Protein AF-A0A7H8JQS8-F1 (afdb_monomer_lite)

Structure (mmCIF, N/CA/C/O backbone):
data_AF-A0A7H8JQS8-F1
#
_entry.id   AF-A0A7H8JQS8-F1
#
loop_
_atom_site.group_PDB
_atom_site.id
_atom_site.type_symbol
_atom_site.label_atom_id
_atom_site.label_alt_id
_atom_site.label_comp_id
_atom_site.label_asym_id
_atom_site.label_entity_id
_atom_site.label_seq_id
_atom_site.pdbx_PDB_ins_code
_atom_site.Cartn_x
_atom_site.Cartn_y
_atom_site.Cartn_z
_atom_site.occupancy
_atom_site.B_iso_or_equiv
_atom_site.auth_seq_id
_atom_site.auth_comp_id
_atom_site.auth_asym_id
_atom_site.auth_atom_id
_atom_site.pdbx_PDB_model_num
ATOM 1 N N . MET A 1 1 ? 90.922 33.522 -31.223 1.00 44.69 1 MET A N 1
ATOM 2 C CA . MET A 1 1 ? 89.547 33.959 -31.541 1.00 44.69 1 MET A CA 1
ATOM 3 C C . MET A 1 1 ? 88.630 32.767 -31.324 1.00 44.69 1 MET A C 1
ATOM 5 O O . MET A 1 1 ? 89.064 31.686 -31.699 1.00 44.69 1 MET A O 1
ATOM 9 N N . THR A 1 2 ? 87.447 33.004 -30.728 1.00 43.25 2 THR A N 1
ATOM 10 C CA . THR A 1 2 ? 86.280 32.094 -30.536 1.00 43.25 2 THR A CA 1
ATOM 11 C C . THR A 1 2 ? 86.527 30.845 -29.679 1.00 43.25 2 THR A C 1
ATOM 13 O O . THR A 1 2 ? 87.496 30.141 -29.912 1.00 43.25 2 THR A O 1
ATOM 16 N N . GLY A 1 3 ? 85.728 30.454 -28.688 1.00 42.12 3 GLY A N 1
ATOM 17 C CA . GLY A 1 3 ? 84.427 30.855 -28.127 1.00 42.12 3 GLY A CA 1
ATOM 18 C C . GLY A 1 3 ? 84.121 29.776 -27.065 1.00 42.12 3 GLY A C 1
ATOM 19 O O . GLY A 1 3 ? 84.502 28.626 -27.251 1.00 42.12 3 GLY A O 1
ATOM 20 N N . ASP A 1 4 ? 83.800 30.139 -25.831 1.00 40.09 4 ASP A N 1
ATOM 21 C CA . ASP A 1 4 ? 82.453 30.398 -25.304 1.00 40.09 4 ASP A CA 1
ATOM 22 C C . ASP A 1 4 ? 81.980 29.219 -24.434 1.00 40.09 4 ASP A C 1
ATOM 24 O O . ASP A 1 4 ? 81.907 28.065 -24.852 1.00 40.09 4 ASP A O 1
ATOM 28 N N . THR A 1 5 ? 81.782 29.541 -23.162 1.00 47.03 5 THR A N 1
ATOM 29 C CA . THR A 1 5 ? 81.336 28.674 -22.072 1.00 47.03 5 THR A CA 1
ATOM 30 C C . THR A 1 5 ? 79.818 28.735 -22.017 1.00 47.03 5 THR A C 1
ATOM 32 O O . THR A 1 5 ? 79.303 29.844 -21.966 1.00 47.03 5 THR A O 1
ATOM 35 N N . ALA A 1 6 ? 79.155 27.582 -21.887 1.00 45.78 6 ALA A N 1
ATOM 36 C CA . ALA A 1 6 ? 77.931 27.341 -21.102 1.00 45.78 6 ALA A CA 1
ATOM 37 C C . ALA A 1 6 ? 76.921 26.454 -21.841 1.00 45.78 6 ALA A C 1
ATOM 39 O O . ALA A 1 6 ? 76.530 26.745 -22.962 1.00 45.78 6 ALA A O 1
ATOM 40 N N . ALA A 1 7 ? 76.429 25.434 -21.139 1.00 42.41 7 ALA A N 1
ATOM 41 C CA . ALA A 1 7 ? 74.996 25.160 -21.024 1.00 42.41 7 ALA A CA 1
ATOM 42 C C . ALA A 1 7 ? 74.794 24.093 -19.936 1.00 42.41 7 ALA A C 1
ATOM 44 O O . ALA A 1 7 ? 75.020 22.904 -20.144 1.00 42.41 7 ALA A O 1
ATOM 45 N N . LEU A 1 8 ? 74.412 24.551 -18.743 1.00 46.72 8 LEU A N 1
ATOM 46 C CA . LEU A 1 8 ? 73.685 23.745 -17.769 1.00 46.72 8 LEU A CA 1
ATOM 47 C C . LEU A 1 8 ? 72.219 23.795 -18.207 1.00 46.72 8 LEU A C 1
ATOM 49 O O . LEU A 1 8 ? 71.579 24.829 -18.019 1.00 46.72 8 LEU A O 1
ATOM 53 N N . ASP A 1 9 ? 71.696 22.728 -18.809 1.00 41.78 9 ASP A N 1
ATOM 54 C CA . ASP A 1 9 ? 70.265 22.656 -19.105 1.00 41.78 9 ASP A CA 1
ATOM 55 C C . ASP A 1 9 ? 69.481 22.264 -17.850 1.00 41.78 9 ASP A C 1
ATOM 57 O O . ASP A 1 9 ? 69.680 21.213 -17.235 1.00 41.78 9 ASP A O 1
ATOM 61 N N . ALA A 1 10 ? 68.606 23.185 -17.455 1.00 46.28 10 ALA A N 1
ATOM 62 C CA . ALA A 1 10 ? 67.740 23.116 -16.297 1.00 46.28 10 ALA A CA 1
ATOM 63 C C . ALA A 1 10 ? 66.571 22.147 -16.528 1.00 46.28 10 ALA A C 1
ATOM 65 O O . ALA A 1 10 ? 65.874 22.200 -17.541 1.00 46.28 10 ALA A O 1
ATOM 66 N N . ALA A 1 11 ? 66.309 21.299 -15.534 1.00 47.84 11 ALA A N 1
ATOM 67 C CA . ALA A 1 11 ? 65.111 20.476 -15.471 1.00 47.84 11 ALA A CA 1
ATOM 68 C C . ALA A 1 11 ? 63.859 21.364 -15.345 1.00 47.84 11 ALA A C 1
ATOM 70 O O . ALA A 1 11 ? 63.619 21.984 -14.307 1.00 47.84 11 ALA A O 1
ATOM 71 N N . ALA A 1 12 ? 63.041 21.408 -16.396 1.00 47.81 12 ALA A N 1
ATOM 72 C CA . ALA A 1 12 ? 61.720 22.019 -16.356 1.00 47.81 12 ALA A CA 1
ATOM 73 C C . ALA A 1 12 ? 60.765 21.151 -15.515 1.00 47.81 12 ALA A C 1
ATOM 75 O O . ALA A 1 12 ? 60.332 20.076 -15.935 1.00 47.81 12 ALA A O 1
ATOM 76 N N . ALA A 1 13 ? 60.432 21.621 -14.311 1.00 53.06 13 ALA A N 1
ATOM 77 C CA . ALA A 1 13 ? 59.380 21.041 -13.486 1.00 53.06 13 ALA A CA 1
ATOM 78 C C . ALA A 1 13 ? 58.014 21.274 -14.153 1.00 53.06 13 ALA A C 1
ATOM 80 O O . ALA A 1 13 ? 57.561 22.408 -14.305 1.00 53.06 13 ALA A O 1
ATOM 81 N N . SER A 1 14 ? 57.354 20.189 -14.555 1.00 53.66 14 SER A N 1
ATOM 82 C CA . SER A 1 14 ? 55.987 20.234 -15.077 1.00 53.66 14 SER A CA 1
ATOM 83 C C . SER A 1 14 ? 55.005 20.533 -13.940 1.00 53.66 14 SER A C 1
ATOM 85 O O . SER A 1 14 ? 54.789 19.698 -13.064 1.00 53.66 14 SER A O 1
ATOM 87 N N . VAL A 1 15 ? 54.402 21.723 -13.952 1.00 57.22 15 VAL A N 1
ATOM 88 C CA . VAL A 1 15 ? 53.265 22.077 -13.088 1.00 57.22 15 VAL A CA 1
ATOM 89 C C . VAL A 1 15 ? 52.016 21.379 -13.622 1.00 57.22 15 VAL A C 1
ATOM 91 O O . VAL A 1 15 ? 51.621 21.601 -14.765 1.00 57.22 15 VAL A O 1
ATOM 94 N N . GLN A 1 16 ? 51.385 20.536 -12.802 1.00 56.16 16 GLN A N 1
ATOM 95 C CA . GLN A 1 16 ? 50.093 19.939 -13.141 1.00 56.16 16 GLN A CA 1
ATOM 96 C C . GLN A 1 16 ? 48.943 20.900 -12.795 1.00 56.16 16 GLN A C 1
ATOM 98 O O . GLN A 1 16 ? 48.975 21.515 -11.726 1.00 56.16 16 GLN A O 1
ATOM 103 N N . PRO A 1 17 ? 47.913 21.034 -13.651 1.00 61.78 17 PRO A N 1
ATOM 104 C CA . PRO A 1 17 ? 46.716 21.788 -13.304 1.00 61.78 17 PRO A CA 1
ATOM 105 C C . PRO A 1 17 ? 45.936 21.074 -12.188 1.00 61.78 17 PRO A C 1
ATOM 107 O O . PRO A 1 17 ? 45.750 19.858 -12.219 1.00 61.78 17 PRO A O 1
ATOM 110 N N . GLY A 1 18 ? 45.487 21.842 -11.191 1.00 61.25 18 GLY A N 1
ATOM 111 C CA . GLY A 1 18 ? 44.684 21.343 -10.074 1.00 61.25 18 GLY A CA 1
ATOM 112 C C . GLY A 1 18 ? 43.339 20.778 -10.539 1.00 61.25 18 GLY A C 1
ATOM 113 O O . GLY A 1 18 ? 42.694 21.336 -11.426 1.00 61.25 18 GLY A O 1
ATOM 114 N N . ALA A 1 19 ? 42.925 19.661 -9.938 1.00 63.50 19 ALA A N 1
ATOM 115 C CA . ALA A 1 19 ? 41.660 18.993 -10.238 1.00 63.50 19 ALA A CA 1
ATOM 116 C C . ALA A 1 19 ? 40.449 19.932 -10.036 1.00 63.50 19 ALA A C 1
ATOM 118 O O . ALA A 1 19 ? 40.470 20.766 -9.124 1.00 63.50 19 ALA A O 1
ATOM 119 N N . PRO A 1 20 ? 39.377 19.801 -10.843 1.00 68.38 20 PRO A N 1
ATOM 120 C CA . PRO A 1 20 ? 38.179 20.611 -10.668 1.00 68.38 20 PRO A CA 1
ATOM 121 C C . PRO A 1 20 ? 37.516 20.313 -9.319 1.00 68.38 20 PRO A C 1
ATOM 123 O O . PRO A 1 20 ? 37.436 19.162 -8.888 1.00 68.38 20 PRO A O 1
ATOM 126 N N . ALA A 1 21 ? 37.009 21.362 -8.669 1.00 72.31 21 ALA A N 1
ATOM 127 C CA . ALA A 1 21 ? 36.221 21.231 -7.453 1.00 72.31 21 ALA A CA 1
ATOM 128 C C . ALA A 1 21 ? 34.961 20.393 -7.723 1.00 72.31 21 ALA A C 1
ATOM 130 O O . ALA A 1 21 ? 34.212 20.656 -8.667 1.00 72.31 21 ALA A O 1
ATOM 131 N N . THR A 1 22 ? 34.722 19.385 -6.887 1.00 76.69 22 THR A N 1
ATOM 132 C CA . THR A 1 22 ? 33.517 18.554 -6.940 1.00 76.69 22 THR A CA 1
ATOM 133 C C . THR A 1 22 ? 32.283 19.433 -6.708 1.00 76.69 22 THR A C 1
ATOM 135 O O . THR A 1 22 ? 32.287 20.226 -5.761 1.00 76.69 22 THR A O 1
ATOM 138 N N . PRO A 1 23 ? 31.210 19.317 -7.513 1.00 77.44 23 PRO A N 1
ATOM 139 C CA . PRO A 1 23 ? 29.978 20.040 -7.231 1.00 77.44 23 PRO A CA 1
ATOM 140 C C . PRO A 1 23 ? 29.435 19.617 -5.863 1.00 77.44 23 PRO A C 1
ATOM 142 O O . PRO A 1 23 ? 29.282 18.428 -5.574 1.00 77.44 23 PRO A O 1
ATOM 145 N N . VAL A 1 24 ? 29.140 20.601 -5.012 1.00 81.19 24 VAL A N 1
ATOM 146 C CA . VAL A 1 24 ? 28.521 20.368 -3.706 1.00 81.19 24 VAL A CA 1
ATOM 147 C C . VAL A 1 24 ? 27.103 19.848 -3.940 1.00 81.19 24 VAL A C 1
ATOM 149 O O . VAL A 1 24 ? 26.255 20.551 -4.493 1.00 81.19 24 VAL A O 1
ATOM 152 N N . HIS A 1 25 ? 26.835 18.609 -3.527 1.00 79.12 25 HIS A N 1
ATOM 153 C CA . HIS A 1 25 ? 25.485 18.056 -3.562 1.00 79.12 25 HIS A CA 1
ATOM 154 C C . HIS A 1 25 ? 24.592 18.848 -2.602 1.00 79.12 25 HIS A C 1
ATOM 156 O O . HIS A 1 25 ? 24.728 18.740 -1.384 1.00 79.12 25 HIS A O 1
ATOM 162 N N . THR A 1 26 ? 23.675 19.642 -3.153 1.00 80.06 26 THR A N 1
ATOM 163 C CA . THR A 1 26 ? 22.626 20.289 -2.363 1.00 80.06 26 THR A CA 1
ATOM 164 C C . THR A 1 26 ? 21.419 19.353 -2.329 1.00 80.06 26 THR A C 1
ATOM 166 O O . THR A 1 26 ? 20.817 19.119 -3.380 1.00 80.06 26 THR A O 1
ATOM 169 N N . PRO A 1 27 ? 21.054 18.782 -1.167 1.00 77.19 27 PRO A N 1
ATOM 170 C CA . PRO A 1 27 ? 19.904 17.897 -1.084 1.00 77.19 27 PRO A CA 1
ATOM 171 C C . PRO A 1 27 ? 18.623 18.687 -1.359 1.00 77.19 27 PRO A C 1
ATOM 173 O O . PRO A 1 27 ? 18.380 19.739 -0.767 1.00 77.19 27 PRO A O 1
ATOM 176 N N . THR A 1 28 ? 17.773 18.166 -2.239 1.00 76.31 28 THR A N 1
ATOM 177 C CA . THR A 1 28 ? 16.442 18.736 -2.458 1.00 76.31 28 THR A CA 1
ATOM 178 C C . THR A 1 28 ? 15.595 18.582 -1.192 1.00 76.31 28 THR A C 1
ATOM 180 O O . THR A 1 28 ? 15.621 17.509 -0.572 1.00 76.31 28 THR A O 1
ATOM 183 N N . PRO A 1 29 ? 14.805 19.599 -0.801 1.00 78.19 29 PRO A N 1
ATOM 184 C CA . PRO A 1 29 ? 13.907 19.477 0.337 1.00 78.19 29 PRO A CA 1
ATOM 185 C C . PRO A 1 29 ? 12.905 18.344 0.089 1.00 78.19 29 PRO A C 1
ATOM 187 O O . PRO A 1 29 ? 12.220 18.305 -0.931 1.00 78.19 29 PRO A O 1
ATOM 190 N N . ARG A 1 30 ? 12.819 17.398 1.030 1.00 75.94 30 ARG A N 1
ATOM 191 C CA . ARG A 1 30 ? 11.830 16.315 0.961 1.00 75.94 30 ARG A CA 1
ATOM 192 C C . ARG A 1 30 ? 10.427 16.892 1.154 1.00 75.94 30 ARG A C 1
ATOM 194 O O . ARG A 1 30 ? 10.207 17.642 2.108 1.00 75.94 30 ARG A O 1
ATOM 201 N N . LYS A 1 31 ? 9.476 16.495 0.298 1.00 85.69 31 LYS A N 1
ATOM 202 C CA . LYS A 1 31 ? 8.046 16.789 0.486 1.00 85.69 31 LYS A CA 1
ATOM 203 C C . LYS A 1 31 ? 7.612 16.294 1.871 1.00 85.69 31 LYS A C 1
ATOM 205 O O . LYS A 1 31 ? 7.911 15.159 2.251 1.00 85.69 31 LYS A O 1
ATOM 210 N N . ARG A 1 32 ? 6.958 17.167 2.638 1.00 88.00 32 ARG A N 1
ATOM 211 C CA . ARG A 1 32 ? 6.339 16.818 3.922 1.00 88.00 32 ARG A CA 1
ATOM 212 C C . ARG A 1 32 ? 4.901 16.398 3.646 1.00 88.00 32 ARG A C 1
ATOM 214 O O . ARG A 1 32 ? 4.226 17.070 2.878 1.00 88.00 32 ARG A O 1
ATOM 221 N N . TYR A 1 33 ? 4.471 15.318 4.282 1.00 91.94 33 TYR A N 1
ATOM 222 C CA . TYR A 1 33 ? 3.102 14.814 4.199 1.00 91.94 33 TYR A CA 1
ATOM 223 C C . TYR A 1 33 ? 2.448 14.958 5.567 1.00 91.94 33 TYR A C 1
ATOM 225 O O . TYR A 1 33 ? 3.090 14.676 6.588 1.00 91.94 33 TYR A O 1
ATOM 233 N N . ALA A 1 34 ? 1.192 15.387 5.586 1.00 91.75 34 ALA A N 1
ATOM 234 C CA . ALA A 1 34 ? 0.400 15.542 6.796 1.00 91.75 34 ALA A CA 1
ATOM 235 C C . ALA A 1 34 ? 0.062 14.183 7.426 1.00 91.75 34 ALA A C 1
ATOM 237 O O . ALA A 1 34 ? 0.004 14.080 8.651 1.00 91.75 34 ALA A O 1
ATOM 238 N N . SER A 1 35 ? -0.081 13.130 6.614 1.00 93.50 35 SER A N 1
ATOM 239 C CA . SER A 1 35 ? -0.419 11.782 7.082 1.00 93.50 35 SER A CA 1
ATOM 240 C C . SER A 1 35 ? 0.241 10.659 6.270 1.00 93.50 35 SER A C 1
ATOM 242 O O . SER A 1 35 ? 0.880 10.888 5.237 1.00 93.50 35 SER A O 1
ATOM 244 N N . LEU A 1 36 ? 0.083 9.425 6.760 1.00 94.75 36 LEU A N 1
ATOM 245 C CA . LEU A 1 36 ? 0.489 8.208 6.055 1.00 94.75 36 LEU A CA 1
ATOM 246 C C . LEU A 1 36 ? -0.357 7.984 4.798 1.00 94.75 36 LEU A C 1
ATOM 248 O O . LEU A 1 36 ? 0.184 7.583 3.772 1.00 94.75 36 LEU A O 1
ATOM 252 N N . GLU A 1 37 ? -1.656 8.266 4.873 1.00 95.44 37 GLU A N 1
ATOM 253 C CA . GLU A 1 37 ? -2.623 8.156 3.780 1.00 95.44 37 GLU A CA 1
ATOM 254 C C . GLU A 1 37 ? -2.248 9.086 2.623 1.00 95.44 37 GLU A C 1
ATOM 256 O O . GLU A 1 37 ? -2.219 8.654 1.474 1.00 95.44 37 GLU A O 1
ATOM 261 N N . GLU A 1 38 ? -1.880 10.338 2.919 1.00 95.44 38 GLU A N 1
ATOM 262 C CA . GLU A 1 38 ? -1.446 11.297 1.899 1.00 95.44 38 GLU A CA 1
ATOM 263 C C . GLU A 1 38 ? -0.143 10.842 1.223 1.00 95.44 38 GLU A C 1
ATOM 265 O O . GLU A 1 38 ? -0.031 10.855 -0.002 1.00 95.44 38 GLU A O 1
ATOM 270 N N . MET A 1 39 ? 0.837 10.386 2.014 1.00 95.75 39 MET A N 1
ATOM 271 C CA . MET A 1 39 ? 2.095 9.858 1.478 1.00 95.75 39 MET A CA 1
ATOM 272 C C . MET A 1 39 ? 1.883 8.592 0.643 1.00 95.75 39 MET A C 1
ATOM 274 O O . MET A 1 39 ? 2.602 8.374 -0.332 1.00 95.75 39 MET A O 1
ATOM 278 N N . PHE A 1 40 ? 0.944 7.734 1.042 1.00 97.31 40 PHE A N 1
ATOM 279 C CA . PHE A 1 40 ? 0.587 6.538 0.293 1.00 97.31 40 PHE A CA 1
ATOM 280 C C . PHE A 1 40 ? -0.053 6.914 -1.041 1.00 97.31 40 PHE A C 1
ATOM 282 O O . PHE A 1 40 ? 0.418 6.437 -2.068 1.00 97.31 40 PHE A O 1
ATOM 289 N N . ALA A 1 41 ? -1.047 7.807 -1.029 1.00 96.56 41 ALA A N 1
ATOM 290 C CA . ALA A 1 41 ? -1.759 8.244 -2.226 1.00 96.56 41 ALA A CA 1
ATOM 291 C C . ALA A 1 41 ? -0.813 8.860 -3.270 1.00 96.56 41 ALA A C 1
ATOM 293 O O . ALA A 1 41 ? -0.87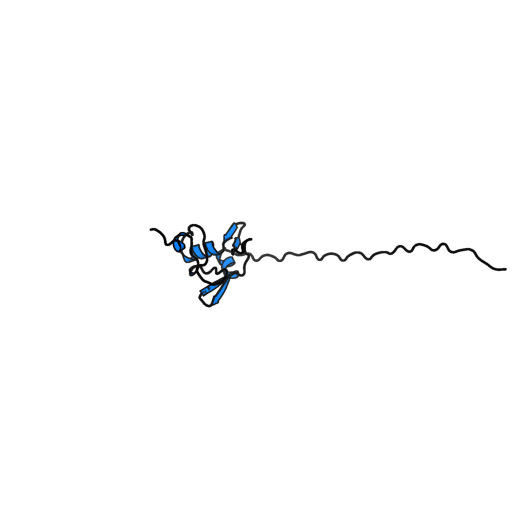0 8.493 -4.439 1.00 96.56 41 ALA A O 1
ATOM 294 N N . ASP A 1 42 ? 0.119 9.719 -2.841 1.00 96.81 42 ASP A N 1
ATOM 295 C CA . ASP A 1 42 ? 1.136 10.330 -3.716 1.00 96.81 42 ASP A CA 1
ATOM 296 C C . ASP A 1 42 ? 2.066 9.299 -4.384 1.00 96.81 42 ASP A C 1
ATOM 298 O O . ASP A 1 42 ? 2.622 9.540 -5.453 1.00 96.81 42 ASP A O 1
ATOM 302 N N . ARG A 1 43 ? 2.224 8.127 -3.761 1.00 96.44 43 ARG A N 1
ATOM 303 C CA . ARG A 1 43 ? 3.116 7.043 -4.201 1.00 96.44 43 ARG A CA 1
ATOM 304 C C . ARG A 1 43 ? 2.376 5.874 -4.836 1.00 96.44 43 ARG A C 1
ATOM 306 O O . ARG A 1 43 ? 2.953 4.794 -5.003 1.00 96.44 43 ARG A O 1
ATOM 313 N N . THR A 1 44 ? 1.110 6.075 -5.180 1.00 98.12 44 THR A N 1
ATOM 314 C CA . THR A 1 44 ? 0.304 5.085 -5.882 1.00 98.12 44 THR A CA 1
ATOM 315 C C . THR A 1 44 ? -0.246 5.635 -7.176 1.00 98.12 44 THR A C 1
ATOM 317 O O . THR A 1 44 ? -0.683 6.778 -7.243 1.00 98.12 44 THR A O 1
ATOM 320 N N . ILE A 1 45 ? -0.255 4.785 -8.194 1.00 97.75 45 ILE A N 1
ATOM 321 C CA . ILE A 1 45 ? -0.909 5.054 -9.469 1.00 97.75 45 ILE A CA 1
ATOM 322 C C . ILE A 1 45 ? -1.953 3.963 -9.680 1.00 97.75 45 ILE A C 1
ATOM 324 O O . ILE A 1 45 ? -1.628 2.773 -9.611 1.00 97.75 45 ILE A O 1
ATOM 328 N N . GLU A 1 46 ? -3.198 4.368 -9.913 1.00 97.88 46 GLU A N 1
ATOM 329 C CA . GLU A 1 46 ? -4.248 3.456 -10.361 1.00 97.88 46 GLU A CA 1
ATOM 330 C C . GLU A 1 46 ? -3.914 2.924 -11.751 1.00 97.88 46 GLU A C 1
ATOM 332 O O . GLU A 1 46 ? -3.563 3.677 -12.661 1.00 97.88 46 GLU A O 1
ATOM 337 N N . VAL A 1 47 ? -4.013 1.610 -11.906 1.00 96.94 47 VAL A N 1
ATOM 338 C CA . VAL A 1 47 ? -3.84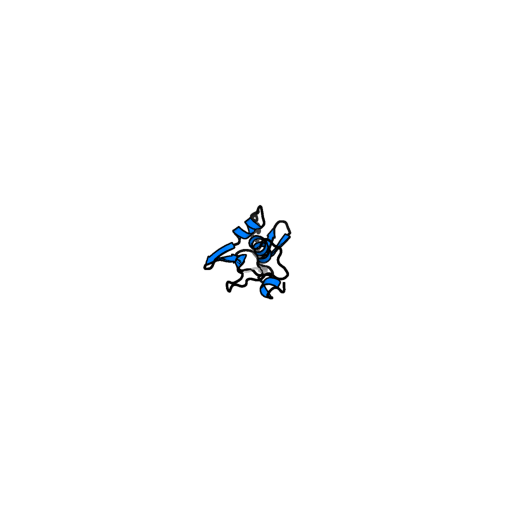7 0.935 -13.193 1.00 96.94 47 VAL A CA 1
ATOM 339 C C . VAL A 1 47 ? -5.030 -0.005 -13.438 1.00 96.94 47 VAL A C 1
ATOM 341 O O . VAL A 1 47 ? -5.889 -0.190 -12.571 1.00 96.94 47 VAL A O 1
ATOM 344 N N . GLU A 1 48 ? -5.098 -0.580 -14.639 1.00 96.19 48 GLU A N 1
ATOM 345 C CA . GLU A 1 48 ? -6.202 -1.448 -15.061 1.00 96.19 48 GLU A CA 1
ATOM 346 C C . GLU A 1 48 ? -6.475 -2.586 -14.061 1.00 96.19 48 GLU A C 1
ATOM 348 O O . GLU A 1 48 ? -5.568 -3.083 -13.397 1.00 96.19 48 GLU A O 1
ATOM 353 N N . GLY A 1 49 ? -7.741 -2.994 -13.933 1.00 95.31 49 GLY A N 1
ATOM 354 C CA . GLY A 1 49 ? -8.141 -4.086 -13.040 1.00 95.31 49 GLY A CA 1
ATOM 355 C C . GLY A 1 49 ? -8.230 -3.700 -11.560 1.00 95.31 49 GLY A C 1
ATOM 356 O O . GLY A 1 49 ? -8.286 -4.581 -10.708 1.00 95.31 49 GLY A O 1
ATOM 357 N N . GLY A 1 50 ? -8.232 -2.402 -11.233 1.00 96.75 50 GLY A N 1
ATOM 358 C CA . GLY A 1 50 ? -8.312 -1.923 -9.847 1.00 96.75 50 GLY A CA 1
ATOM 359 C C . GLY A 1 50 ? -7.022 -2.150 -9.054 1.00 96.75 50 GLY A C 1
ATOM 360 O O . GLY A 1 50 ? -7.034 -2.200 -7.823 1.00 96.75 50 GLY A O 1
ATOM 361 N N . HIS A 1 51 ? -5.896 -2.343 -9.743 1.00 98.38 51 HIS A N 1
ATOM 362 C CA . HIS A 1 51 ? -4.594 -2.433 -9.099 1.00 98.38 51 HIS A CA 1
ATOM 363 C C . HIS A 1 51 ? -4.073 -1.038 -8.736 1.00 98.38 51 HIS A C 1
ATOM 365 O O . HIS A 1 51 ? -4.345 -0.045 -9.408 1.00 98.38 51 HIS A O 1
ATOM 371 N N . LEU A 1 52 ? -3.254 -0.990 -7.685 1.00 98.44 52 LEU A N 1
ATOM 372 C CA . LEU A 1 52 ? -2.470 0.188 -7.331 1.00 98.44 52 LEU A CA 1
ATOM 373 C C . LEU A 1 52 ? -0.995 -0.149 -7.492 1.00 98.44 52 LEU A C 1
ATOM 375 O O . LEU A 1 52 ? -0.465 -0.997 -6.766 1.00 98.44 52 LEU A O 1
ATOM 379 N N . HIS A 1 53 ? -0.345 0.514 -8.444 1.00 97.81 53 HIS A N 1
ATOM 380 C CA . HIS A 1 53 ? 1.090 0.425 -8.646 1.00 97.81 53 HIS A CA 1
ATOM 381 C C . HIS A 1 53 ? 1.826 1.316 -7.651 1.00 97.81 53 HIS A C 1
ATOM 383 O O . HIS A 1 53 ? 1.499 2.491 -7.509 1.00 97.81 53 HIS A O 1
ATOM 389 N N . TRP A 1 54 ? 2.833 0.759 -6.982 1.00 97.62 54 TRP A N 1
ATOM 390 C CA . TRP A 1 54 ? 3.655 1.485 -6.024 1.00 97.62 54 TRP A CA 1
ATOM 391 C C . TRP A 1 54 ? 4.856 2.146 -6.704 1.00 97.62 54 TRP A C 1
ATOM 393 O O . TRP A 1 54 ? 5.701 1.455 -7.267 1.00 97.62 54 TRP A O 1
ATOM 403 N N . THR A 1 55 ? 4.968 3.468 -6.583 1.00 96.81 55 THR A N 1
ATOM 404 C CA . THR A 1 55 ? 6.081 4.270 -7.129 1.00 96.81 55 THR A CA 1
ATOM 405 C C . THR A 1 55 ? 7.049 4.768 -6.054 1.00 96.81 55 THR A C 1
ATOM 407 O O . THR A 1 55 ? 8.017 5.470 -6.343 1.00 96.81 55 THR A O 1
ATOM 410 N N . GLY A 1 56 ? 6.790 4.424 -4.792 1.00 94.56 56 GLY A N 1
ATOM 411 C CA . GLY A 1 56 ? 7.595 4.844 -3.655 1.00 94.56 56 GLY A CA 1
ATOM 412 C C . GLY A 1 56 ? 8.788 3.940 -3.349 1.00 94.56 56 GLY A C 1
ATOM 413 O O . GLY A 1 56 ? 9.141 3.018 -4.079 1.00 94.56 56 GLY A O 1
ATOM 414 N N . ALA A 1 57 ? 9.387 4.177 -2.181 1.00 95.25 57 ALA A N 1
ATOM 415 C CA . ALA A 1 57 ? 10.506 3.380 -1.696 1.00 95.25 57 ALA A CA 1
ATOM 416 C C . ALA A 1 57 ? 10.108 1.918 -1.434 1.00 95.25 57 ALA A C 1
ATOM 418 O O . ALA A 1 57 ? 8.993 1.615 -0.997 1.00 95.25 57 ALA A O 1
ATOM 419 N N . THR A 1 58 ? 11.064 1.017 -1.636 1.00 97.06 58 THR A N 1
ATOM 420 C CA . THR A 1 58 ? 10.955 -0.397 -1.281 1.00 97.06 58 THR A CA 1
ATOM 421 C C . THR A 1 58 ? 12.051 -0.775 -0.293 1.00 97.06 58 THR A C 1
ATOM 423 O O . THR A 1 58 ? 13.166 -0.262 -0.365 1.00 97.06 58 THR A O 1
ATOM 426 N N . GLY A 1 59 ? 11.757 -1.695 0.623 1.00 94.75 59 GLY A N 1
ATOM 427 C CA . GLY A 1 59 ? 12.771 -2.309 1.476 1.00 94.75 59 GLY A CA 1
ATOM 428 C C . GLY A 1 59 ? 13.729 -3.206 0.683 1.00 94.75 59 GLY A C 1
ATOM 429 O O . GLY A 1 59 ? 13.546 -3.442 -0.510 1.00 94.75 59 GLY A O 1
ATOM 430 N N . ALA A 1 60 ? 14.716 -3.786 1.370 1.00 92.94 60 ALA A N 1
ATOM 431 C CA . ALA A 1 60 ? 15.783 -4.582 0.748 1.00 92.94 60 ALA A CA 1
ATOM 432 C C . ALA A 1 60 ? 15.298 -5.775 -0.102 1.00 92.94 60 ALA A C 1
ATOM 434 O O . ALA A 1 60 ? 16.004 -6.226 -0.994 1.00 92.94 60 ALA A O 1
ATOM 435 N N . ARG A 1 61 ? 14.093 -6.295 0.169 1.00 92.44 61 ARG A N 1
ATOM 436 C CA . ARG A 1 61 ? 13.478 -7.412 -0.573 1.00 92.44 61 ARG A CA 1
ATOM 437 C C . ARG A 1 61 ? 12.415 -6.963 -1.584 1.00 92.44 61 ARG A C 1
ATOM 439 O O . ARG A 1 61 ? 11.585 -7.770 -1.984 1.00 92.44 61 ARG A O 1
ATOM 446 N N . GLY A 1 62 ? 12.377 -5.678 -1.936 1.00 94.69 62 GLY A N 1
ATOM 447 C CA . GLY A 1 62 ? 11.381 -5.122 -2.858 1.00 94.69 62 GLY A CA 1
ATOM 448 C C . GLY A 1 62 ? 10.003 -4.862 -2.237 1.00 94.69 62 GLY A C 1
ATOM 449 O O . GLY A 1 62 ? 9.091 -4.443 -2.939 1.00 94.69 62 GLY A O 1
ATOM 450 N N . THR A 1 63 ? 9.823 -5.073 -0.927 1.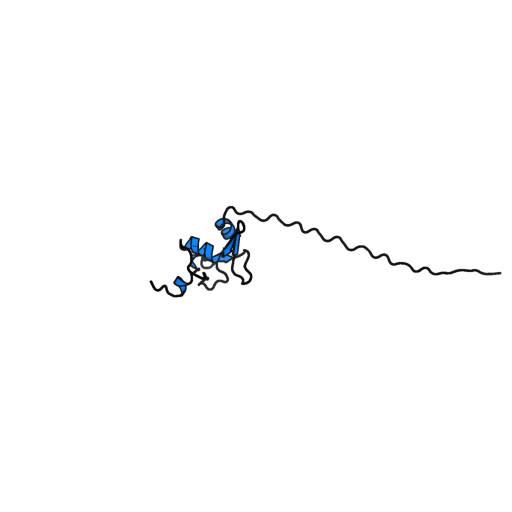00 96.69 63 THR A N 1
ATOM 451 C CA . THR A 1 63 ? 8.550 -4.788 -0.244 1.00 96.69 63 THR A CA 1
ATOM 452 C C . THR A 1 63 ? 8.278 -3.279 -0.218 1.00 96.69 63 THR A C 1
ATOM 454 O O . THR A 1 63 ? 9.110 -2.554 0.326 1.00 96.69 63 THR A O 1
ATOM 457 N N . PRO A 1 64 ? 7.131 -2.791 -0.722 1.00 97.88 64 PRO A N 1
ATOM 458 C CA . PRO A 1 64 ? 6.720 -1.390 -0.611 1.00 97.88 64 PRO A CA 1
ATOM 459 C C . 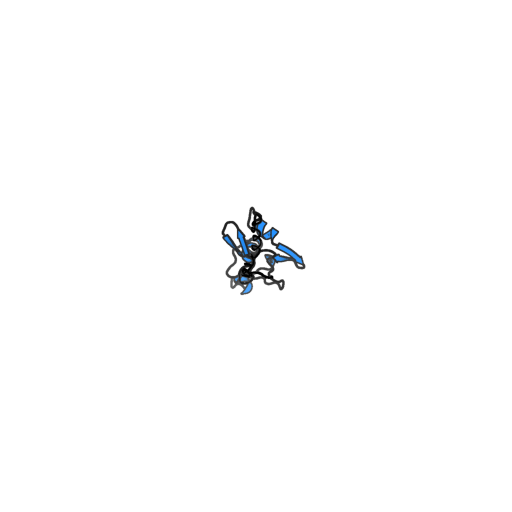PRO A 1 64 ? 6.696 -0.881 0.836 1.00 97.88 64 PRO A C 1
ATOM 461 O O . PRO A 1 64 ? 6.106 -1.525 1.711 1.00 97.88 64 PRO A O 1
ATOM 464 N N . VAL A 1 65 ? 7.300 0.282 1.096 1.00 97.44 65 VAL A N 1
ATOM 465 C CA . VAL A 1 65 ? 7.380 0.879 2.441 1.00 97.44 65 VAL A CA 1
ATOM 466 C C . VAL A 1 65 ? 7.006 2.356 2.462 1.00 97.44 65 VAL A C 1
ATOM 468 O O . VAL A 1 65 ? 7.318 3.124 1.554 1.00 97.44 65 VAL A O 1
ATOM 471 N N . VAL A 1 66 ? 6.388 2.768 3.563 1.00 95.50 66 VAL A N 1
ATOM 472 C CA . VAL A 1 66 ? 6.061 4.153 3.890 1.00 95.50 66 VAL A CA 1
ATOM 473 C C . VAL A 1 66 ? 6.859 4.532 5.131 1.00 95.50 66 VAL A C 1
ATOM 475 O O . VAL A 1 66 ? 6.741 3.886 6.169 1.00 95.50 66 VAL A O 1
ATOM 478 N N . ALA A 1 67 ? 7.692 5.564 5.011 1.00 92.94 67 ALA A N 1
ATOM 479 C CA . ALA A 1 67 ? 8.482 6.101 6.112 1.00 92.94 67 ALA A CA 1
ATOM 480 C C . ALA A 1 67 ? 7.977 7.504 6.463 1.00 92.94 67 ALA A C 1
ATOM 482 O O . ALA A 1 67 ? 8.173 8.442 5.686 1.00 92.94 67 ALA A O 1
ATOM 483 N N . HIS A 1 68 ? 7.340 7.652 7.623 1.00 90.44 68 HIS A N 1
ATOM 484 C CA . HIS A 1 68 ? 6.745 8.903 8.099 1.00 90.44 68 HIS A CA 1
ATOM 485 C C . HIS A 1 68 ? 7.055 9.081 9.585 1.00 90.44 68 HIS A C 1
ATOM 487 O O . HIS A 1 68 ? 6.965 8.131 10.352 1.00 90.44 68 HIS A O 1
ATOM 493 N N . GLN A 1 69 ? 7.489 10.282 9.981 1.00 87.88 69 GLN A N 1
ATOM 494 C CA . GLN A 1 69 ? 7.800 10.626 11.381 1.00 87.88 69 GLN A CA 1
ATOM 495 C C . GLN A 1 69 ? 8.684 9.591 12.115 1.00 87.88 69 GLN A C 1
ATOM 497 O O . GLN A 1 69 ? 8.398 9.182 13.236 1.00 87.88 69 GLN A O 1
ATOM 502 N N . CYS A 1 70 ? 9.770 9.153 11.467 1.00 87.38 70 CYS A N 1
ATOM 503 C CA . CYS A 1 70 ? 10.709 8.145 11.989 1.00 87.38 70 CYS A CA 1
ATOM 504 C C . CYS A 1 70 ? 10.117 6.739 12.207 1.00 87.38 70 CYS A C 1
ATOM 506 O O . CYS A 1 70 ? 10.808 5.875 12.739 1.00 87.38 70 CYS A O 1
ATOM 508 N N . GLN A 1 71 ? 8.887 6.487 11.761 1.00 90.62 71 GLN A N 1
ATOM 509 C CA . GLN A 1 71 ? 8.280 5.161 11.716 1.00 90.62 71 GLN A CA 1
ATOM 510 C C . GLN A 1 71 ? 8.288 4.638 10.282 1.00 90.62 71 GLN A C 1
ATOM 512 O O . GLN A 1 71 ? 8.114 5.399 9.326 1.00 90.62 71 GLN A O 1
ATOM 517 N N . VAL A 1 72 ? 8.512 3.333 10.131 1.00 93.31 72 VAL A N 1
ATOM 518 C CA . VAL A 1 72 ? 8.469 2.647 8.838 1.00 93.31 72 VAL A CA 1
ATOM 519 C C . VAL A 1 72 ? 7.430 1.541 8.913 1.00 93.31 72 VAL A C 1
ATOM 521 O O . VAL A 1 72 ? 7.586 0.589 9.672 1.00 93.31 72 VAL A O 1
ATOM 524 N N . ASP A 1 73 ? 6.402 1.652 8.083 1.00 95.88 73 ASP A N 1
ATOM 525 C CA . ASP A 1 73 ? 5.389 0.622 7.875 1.00 95.88 73 ASP A CA 1
ATOM 526 C C . ASP A 1 73 ? 5.455 0.122 6.427 1.00 95.88 73 ASP A C 1
ATOM 528 O O . ASP A 1 73 ? 5.891 0.822 5.512 1.00 95.88 73 ASP A O 1
ATOM 532 N N . THR A 1 74 ? 5.004 -1.106 6.178 1.00 97.75 74 THR A N 1
ATOM 533 C CA . THR A 1 74 ? 4.837 -1.578 4.793 1.00 97.75 74 THR A CA 1
ATOM 534 C C . THR A 1 74 ? 3.566 -0.985 4.192 1.00 97.75 74 THR A C 1
ATOM 536 O O . THR A 1 74 ? 2.525 -1.001 4.857 1.00 97.75 74 THR A O 1
ATOM 539 N N . ALA A 1 75 ? 3.600 -0.591 2.918 1.00 98.12 75 ALA A N 1
ATOM 540 C CA . ALA A 1 75 ? 2.409 -0.102 2.219 1.00 98.12 75 ALA A CA 1
ATOM 541 C C . ALA A 1 75 ? 1.290 -1.165 2.193 1.0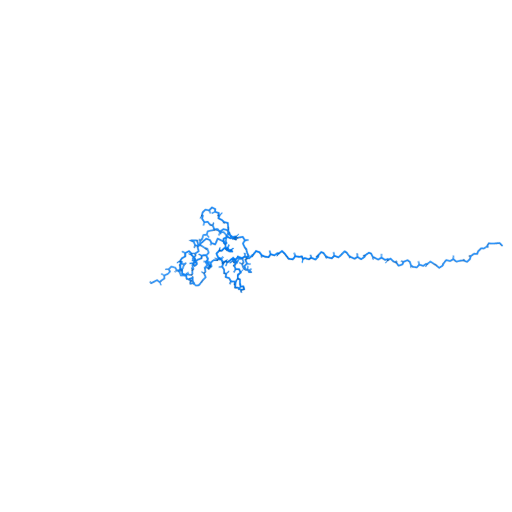0 98.12 75 ALA A C 1
ATOM 543 O O . ALA A 1 75 ? 0.113 -0.832 2.300 1.00 98.12 75 ALA A O 1
ATOM 544 N N . TYR A 1 76 ? 1.658 -2.455 2.165 1.00 98.44 76 TYR A N 1
ATOM 545 C CA . TYR A 1 76 ? 0.708 -3.564 2.275 1.00 98.44 76 TYR A CA 1
ATOM 546 C C . TYR A 1 76 ? -0.091 -3.536 3.581 1.00 98.44 76 TYR A C 1
ATOM 548 O O . TYR A 1 76 ? -1.313 -3.598 3.557 1.00 98.44 76 TYR A O 1
ATOM 556 N N . ARG A 1 77 ? 0.573 -3.432 4.738 1.00 98.19 77 ARG A N 1
ATOM 557 C CA . ARG A 1 77 ? -0.123 -3.425 6.036 1.00 98.19 77 ARG A CA 1
ATOM 558 C C . ARG A 1 77 ? -1.010 -2.195 6.210 1.00 98.19 77 ARG A C 1
ATOM 560 O O . ARG A 1 77 ? -2.084 -2.332 6.783 1.00 98.19 77 ARG A O 1
ATOM 567 N N . LEU A 1 78 ? -0.579 -1.031 5.723 1.00 98.00 78 LEU A N 1
ATOM 568 C CA . LEU A 1 78 ? -1.378 0.197 5.777 1.00 98.00 78 LEU A CA 1
ATOM 569 C C . LEU A 1 78 ? -2.648 0.067 4.932 1.00 98.00 78 LEU A C 1
ATOM 571 O O . LEU A 1 78 ? -3.748 0.147 5.469 1.00 98.00 78 LEU A O 1
ATOM 575 N N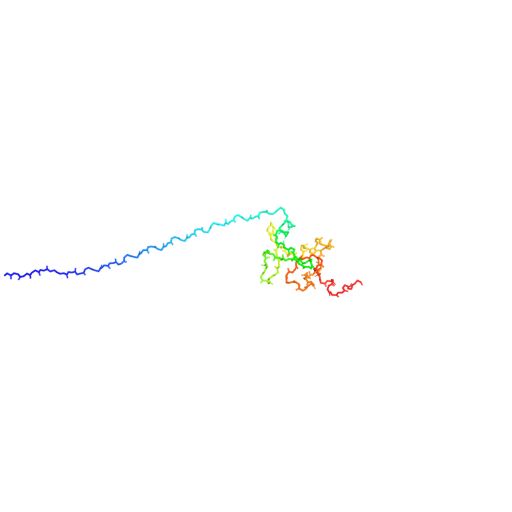 . SER A 1 79 ? -2.494 -0.260 3.648 1.00 98.50 79 SER A N 1
ATOM 576 C CA . SER A 1 79 ? -3.617 -0.425 2.721 1.00 98.50 79 SER A CA 1
ATOM 577 C C . SER A 1 79 ? -4.581 -1.535 3.148 1.00 98.50 79 SER A C 1
ATOM 579 O O . SER A 1 79 ? -5.798 -1.372 3.079 1.00 98.50 79 SER A O 1
ATOM 581 N N . PHE A 1 80 ? -4.054 -2.639 3.687 1.00 98.69 80 PHE A N 1
ATOM 582 C CA . PHE A 1 80 ? -4.872 -3.698 4.272 1.00 98.69 80 PHE A CA 1
ATOM 583 C C . PHE A 1 80 ? -5.723 -3.182 5.438 1.00 98.69 80 PHE A C 1
ATOM 585 O O . PHE A 1 80 ? -6.920 -3.448 5.474 1.00 98.69 80 PHE A O 1
ATOM 592 N N . ARG A 1 81 ? -5.129 -2.438 6.383 1.00 98.44 81 ARG A N 1
ATOM 593 C CA . ARG A 1 81 ? -5.855 -1.886 7.540 1.00 98.44 81 ARG A CA 1
ATOM 594 C C . ARG A 1 81 ? -6.961 -0.936 7.103 1.00 98.44 81 ARG A C 1
ATOM 596 O O . ARG A 1 81 ? -8.075 -1.054 7.601 1.00 98.44 81 ARG A O 1
ATOM 603 N N . TRP A 1 82 ? -6.658 -0.024 6.181 1.00 98.19 82 TRP A N 1
ATOM 604 C CA . TRP A 1 82 ? -7.632 0.947 5.685 1.00 98.19 82 TRP A CA 1
ATOM 605 C C . TRP A 1 82 ? -8.787 0.280 4.939 1.00 98.19 82 TRP A C 1
ATOM 607 O O . TRP A 1 82 ? -9.927 0.699 5.098 1.00 98.19 82 TRP A O 1
ATOM 617 N N . HIS A 1 83 ? -8.512 -0.774 4.167 1.00 98.38 83 HIS A N 1
ATOM 618 C CA . HIS A 1 83 ? -9.540 -1.471 3.398 1.00 98.38 83 HIS A CA 1
ATOM 619 C C . HIS A 1 83 ? -10.385 -2.436 4.242 1.00 98.38 83 HIS A C 1
ATOM 621 O O . HIS A 1 83 ? -11.606 -2.430 4.138 1.00 98.38 83 HIS A O 1
ATOM 627 N N . HIS A 1 84 ? -9.753 -3.259 5.085 1.00 97.25 84 HIS A N 1
ATOM 628 C CA . HIS A 1 84 ? -10.440 -4.304 5.860 1.00 97.25 84 HIS A CA 1
ATOM 629 C C . HIS A 1 84 ? -10.907 -3.836 7.243 1.00 97.25 84 HIS A C 1
ATOM 631 O O . HIS A 1 84 ? -11.560 -4.593 7.957 1.00 97.25 84 HIS A O 1
ATOM 637 N N . GLY A 1 85 ? -10.532 -2.626 7.670 1.00 98.00 85 GLY A N 1
ATOM 638 C CA . GLY A 1 85 ? -10.915 -2.068 8.970 1.00 98.00 85 GLY A CA 1
ATOM 639 C C . GLY A 1 85 ? -10.322 -2.800 10.180 1.00 98.00 85 GLY A C 1
ATOM 640 O O . GLY A 1 85 ? -10.784 -2.606 11.302 1.00 98.00 85 GLY A O 1
ATOM 641 N N . ARG A 1 86 ? -9.305 -3.652 9.982 1.00 97.62 86 ARG A N 1
ATOM 642 C CA . ARG A 1 86 ? -8.665 -4.444 11.044 1.00 97.62 86 ARG A CA 1
ATOM 643 C C . ARG A 1 86 ? -7.156 -4.555 10.869 1.00 97.62 86 ARG A C 1
ATOM 645 O O . ARG A 1 86 ? -6.616 -4.395 9.774 1.00 97.62 86 ARG A O 1
ATOM 652 N N . ALA A 1 87 ? -6.460 -4.892 11.952 1.00 97.12 87 ALA A N 1
ATOM 653 C CA . ALA A 1 87 ? -5.053 -5.254 11.864 1.00 97.12 87 ALA A CA 1
ATOM 654 C C . ALA A 1 87 ? -4.883 -6.593 11.111 1.00 97.12 87 ALA A C 1
ATOM 656 O O . ALA A 1 87 ? -5.676 -7.515 11.315 1.00 97.12 87 ALA A O 1
ATOM 657 N N . PRO A 1 88 ? -3.857 -6.722 10.251 1.00 97.62 88 PRO A N 1
ATOM 658 C CA . PRO A 1 88 ? -3.549 -7.985 9.594 1.00 97.62 88 PRO A CA 1
ATOM 659 C C . PRO A 1 88 ? -2.905 -8.981 10.555 1.00 97.62 88 PRO A C 1
ATOM 661 O O . PRO A 1 88 ? -2.008 -8.624 11.330 1.00 97.62 88 PRO A O 1
ATOM 664 N N . GLU A 1 89 ? -3.278 -10.246 10.407 1.00 97.56 89 GLU A N 1
ATOM 665 C CA . GLU A 1 89 ? -2.684 -11.361 11.129 1.00 97.56 89 GLU A CA 1
ATOM 666 C C . GLU A 1 89 ? -1.561 -11.999 10.308 1.00 97.56 89 GLU A C 1
ATOM 668 O O . GLU A 1 89 ? -1.764 -12.577 9.236 1.00 97.56 89 GLU A O 1
ATOM 673 N N . GLY A 1 90 ? -0.331 -11.885 10.810 1.00 96.12 90 GLY A N 1
ATOM 674 C CA . GLY A 1 90 ? 0.860 -12.350 10.104 1.00 96.12 90 GLY A CA 1
ATOM 675 C C . GLY A 1 90 ? 1.175 -11.537 8.841 1.00 96.12 90 GLY A C 1
ATOM 676 O O . GLY A 1 90 ? 1.038 -10.309 8.806 1.00 96.12 90 GLY A O 1
ATOM 677 N N . ASN A 1 91 ? 1.667 -12.233 7.812 1.00 95.94 91 ASN A N 1
ATOM 678 C CA . ASN A 1 91 ? 2.178 -11.611 6.592 1.00 95.94 91 ASN A CA 1
ATOM 679 C C . ASN A 1 91 ? 1.054 -11.254 5.614 1.00 95.94 91 ASN A C 1
ATOM 681 O O . ASN A 1 91 ? 0.334 -12.143 5.148 1.00 95.94 91 ASN A O 1
ATOM 685 N N . VAL A 1 92 ? 1.003 -9.973 5.240 1.00 98.00 92 VAL A N 1
ATOM 686 C CA . VAL A 1 92 ? 0.148 -9.449 4.167 1.00 98.00 92 VAL A CA 1
ATOM 687 C C . VAL A 1 92 ? 0.853 -9.606 2.830 1.00 98.00 92 VAL A C 1
ATOM 689 O O . VAL A 1 92 ? 2.014 -9.215 2.690 1.00 98.00 92 VAL A O 1
ATOM 692 N N . ARG A 1 93 ? 0.156 -10.179 1.850 1.00 96.44 93 ARG A N 1
ATOM 693 C CA . ARG A 1 93 ? 0.664 -10.362 0.489 1.00 96.44 93 ARG A CA 1
ATOM 694 C C . ARG A 1 93 ? -0.423 -10.015 -0.532 1.00 96.44 93 ARG A C 1
ATOM 696 O O . ARG A 1 93 ? -1.597 -10.270 -0.255 1.00 96.44 93 ARG A O 1
ATOM 703 N N . PRO A 1 94 ? -0.048 -9.485 -1.707 1.00 96.94 94 PRO A N 1
ATOM 704 C CA . PRO A 1 94 ? -0.947 -9.442 -2.849 1.00 96.94 94 PRO A CA 1
ATOM 705 C C . PRO A 1 94 ? -1.381 -10.857 -3.233 1.00 96.94 94 PRO A C 1
ATOM 707 O O . PRO A 1 94 ? -0.574 -11.788 -3.213 1.00 96.94 94 PRO A O 1
ATOM 710 N N . THR A 1 95 ? -2.656 -11.003 -3.567 1.00 96.25 95 THR A N 1
ATOM 711 C CA . THR A 1 95 ? -3.258 -12.241 -4.090 1.00 96.25 95 THR A CA 1
ATOM 712 C C . THR A 1 95 ? -3.577 -12.142 -5.581 1.00 96.25 95 THR A C 1
ATOM 714 O O . THR A 1 95 ? -3.894 -13.144 -6.213 1.00 96.25 95 THR A O 1
ATOM 717 N N . CYS A 1 96 ? -3.441 -10.947 -6.158 1.00 96.44 96 CYS A N 1
ATOM 718 C CA . CYS A 1 96 ? -3.519 -10.720 -7.593 1.00 96.44 96 CYS A CA 1
ATOM 719 C C . CYS A 1 96 ? -2.192 -11.029 -8.308 1.00 96.44 96 CYS A C 1
ATOM 721 O O . CYS A 1 96 ? -1.131 -11.086 -7.686 1.00 96.44 96 CYS A O 1
ATOM 723 N N . GLY A 1 97 ? -2.242 -11.121 -9.640 1.00 95.38 97 GLY A N 1
ATOM 724 C CA . GLY A 1 97 ? -1.057 -11.289 -10.490 1.00 95.38 97 GLY A CA 1
ATOM 725 C C . GLY A 1 97 ? -0.240 -10.013 -10.744 1.00 95.38 97 GLY A C 1
ATOM 726 O O . GLY A 1 97 ? 0.857 -10.110 -11.287 1.00 95.38 97 GLY A O 1
ATOM 727 N N . TYR A 1 98 ? -0.733 -8.824 -10.367 1.00 95.94 98 TYR A N 1
ATOM 728 C CA . TYR A 1 98 ? -0.029 -7.565 -10.638 1.00 95.94 98 TYR A CA 1
ATOM 729 C C . TYR A 1 98 ? 1.196 -7.371 -9.719 1.00 95.94 98 TYR A C 1
ATOM 731 O O . TYR A 1 98 ? 1.048 -7.418 -8.488 1.00 95.94 98 TYR A O 1
ATOM 739 N N . PRO A 1 99 ? 2.400 -7.114 -10.274 1.00 92.12 99 PRO A N 1
ATOM 740 C CA . PRO A 1 99 ? 3.621 -6.955 -9.490 1.00 92.12 99 PRO A CA 1
ATOM 741 C C . PRO A 1 99 ? 3.518 -5.836 -8.451 1.00 92.12 99 PRO A C 1
ATOM 743 O O . PRO A 1 99 ? 3.214 -4.688 -8.772 1.00 92.12 99 PRO A O 1
ATOM 746 N N . CYS A 1 100 ? 3.810 -6.173 -7.193 1.00 90.50 100 CYS A N 1
ATOM 747 C CA . CYS A 1 100 ? 3.818 -5.234 -6.069 1.00 90.50 100 CYS A CA 1
ATOM 748 C C . CYS A 1 100 ? 2.520 -4.419 -5.895 1.00 90.50 100 CYS A C 1
ATOM 750 O O . CYS A 1 100 ? 2.568 -3.283 -5.428 1.00 90.50 100 CYS A O 1
ATOM 752 N N . CYS A 1 101 ? 1.361 -4.988 -6.249 1.00 98.00 101 CYS A N 1
ATOM 753 C CA . CYS A 1 101 ? 0.069 -4.326 -6.072 1.00 98.00 101 CYS A CA 1
ATOM 754 C C . CYS A 1 101 ? -0.190 -3.974 -4.602 1.00 98.00 101 CYS A C 1
ATOM 756 O O . CYS A 1 101 ? -0.181 -4.854 -3.742 1.00 98.00 101 CYS A O 1
ATOM 758 N N . VAL A 1 102 ? -0.495 -2.707 -4.320 1.00 98.56 102 VAL A N 1
ATOM 759 C CA . VAL A 1 102 ? -0.828 -2.233 -2.964 1.00 98.56 102 VAL A CA 1
ATOM 760 C C . VAL A 1 102 ? -2.322 -1.959 -2.768 1.00 98.56 102 VAL A C 1
ATOM 762 O O . VAL A 1 102 ? -2.706 -1.430 -1.730 1.00 98.56 102 VAL A O 1
ATOM 765 N N . ALA A 1 103 ? -3.182 -2.319 -3.724 1.00 98.50 103 ALA A N 1
ATOM 766 C CA . ALA A 1 103 ? -4.631 -2.141 -3.607 1.00 98.50 103 ALA A CA 1
ATOM 767 C C . ALA A 1 103 ? -5.200 -3.010 -2.478 1.00 98.50 103 ALA A C 1
ATOM 769 O O . ALA A 1 103 ? -5.058 -4.230 -2.524 1.00 98.50 103 ALA A O 1
ATOM 770 N N . GLY A 1 104 ? -5.859 -2.401 -1.487 1.00 98.19 104 GLY A N 1
ATOM 771 C CA . GLY A 1 104 ? -6.295 -3.086 -0.264 1.00 98.19 104 GLY A CA 1
ATOM 772 C C . GLY A 1 104 ? -7.181 -4.312 -0.507 1.00 98.19 104 GLY A C 1
ATOM 773 O O . GLY A 1 104 ? -6.973 -5.343 0.131 1.00 98.19 104 GLY A O 1
ATOM 774 N N . GLY A 1 105 ? -8.077 -4.247 -1.497 1.00 97.81 105 GLY A N 1
ATOM 775 C CA . GLY A 1 105 ? -8.935 -5.373 -1.896 1.00 97.81 105 GLY A CA 1
ATOM 776 C C . GLY A 1 105 ? -8.194 -6.548 -2.543 1.00 97.81 105 GLY A C 1
ATOM 777 O O . GLY A 1 105 ? -8.715 -7.656 -2.584 1.00 97.81 105 GLY A O 1
ATOM 778 N N . HIS A 1 106 ? -6.956 -6.343 -2.998 1.00 98.38 106 HIS A N 1
ATOM 779 C CA . HIS A 1 106 ? -6.091 -7.403 -3.524 1.00 98.38 106 HIS A CA 1
ATOM 780 C C . HIS A 1 106 ? -5.119 -7.960 -2.478 1.00 98.38 106 HIS A C 1
ATOM 782 O O . HIS A 1 106 ? -4.333 -8.862 -2.785 1.00 98.38 106 HIS A O 1
ATOM 788 N N . LEU A 1 107 ? -5.140 -7.441 -1.249 1.00 98.44 107 LEU A N 1
ATOM 789 C CA . LEU A 1 107 ? -4.259 -7.865 -0.169 1.00 98.44 107 LEU A CA 1
ATOM 790 C C . LEU A 1 107 ? -4.966 -8.852 0.758 1.00 98.44 107 LEU A C 1
ATOM 792 O O . LEU A 1 107 ? -6.078 -8.603 1.219 1.00 98.44 107 LEU A O 1
ATOM 796 N N . ALA A 1 108 ? -4.262 -9.929 1.099 1.00 97.81 108 ALA A N 1
ATOM 797 C CA . ALA A 1 108 ? -4.700 -10.900 2.091 1.00 97.81 108 ALA A CA 1
ATOM 798 C C . ALA A 1 108 ? -3.601 -11.134 3.131 1.00 97.81 108 ALA A C 1
ATOM 800 O O . ALA A 1 108 ? -2.409 -11.215 2.805 1.00 97.81 108 ALA A O 1
ATOM 801 N N . ASP A 1 109 ? -4.002 -11.252 4.392 1.00 97.88 109 ASP A N 1
ATOM 802 C CA . ASP A 1 109 ? -3.112 -11.644 5.480 1.00 97.88 109 ASP A CA 1
ATOM 803 C C . ASP A 1 109 ? -2.931 -13.172 5.528 1.00 97.88 109 ASP A C 1
ATOM 805 O O . ASP A 1 109 ? -3.260 -13.884 4.575 1.00 97.88 109 ASP A O 1
ATOM 809 N N . ARG A 1 110 ? -2.308 -13.701 6.585 1.00 96.62 110 ARG A N 1
ATOM 810 C CA . ARG A 1 110 ? -2.059 -15.144 6.687 1.00 96.62 110 ARG A CA 1
ATOM 811 C C . ARG A 1 110 ? -3.362 -15.934 6.806 1.00 96.62 110 ARG A C 1
ATOM 813 O O . ARG A 1 110 ? -3.538 -16.896 6.068 1.00 96.62 110 ARG A O 1
ATOM 820 N N . VAL A 1 111 ? -4.259 -15.508 7.692 1.00 95.81 111 VAL A N 1
ATOM 821 C CA . VAL A 1 111 ? -5.498 -16.231 8.016 1.00 95.81 111 VAL A CA 1
ATOM 822 C C . VAL A 1 111 ? -6.417 -16.317 6.802 1.00 95.81 111 VAL A C 1
ATOM 824 O O . VAL A 1 111 ? -6.913 -17.397 6.492 1.00 95.81 111 VAL A O 1
ATOM 827 N N . MET A 1 112 ? -6.570 -15.219 6.055 1.00 95.19 112 MET A N 1
ATOM 828 C CA . MET A 1 112 ? -7.371 -15.210 4.826 1.00 95.19 112 MET A CA 1
ATOM 829 C C . MET A 1 112 ? -6.817 -16.161 3.757 1.00 95.19 112 MET A C 1
ATOM 831 O O . MET A 1 112 ? -7.584 -16.791 3.036 1.00 95.19 112 MET A O 1
ATOM 835 N N . ARG A 1 113 ? -5.487 -16.289 3.651 1.00 93.88 113 ARG A N 1
ATOM 836 C CA . ARG A 1 113 ? -4.843 -17.183 2.670 1.00 93.88 113 ARG A CA 1
ATOM 837 C C . ARG A 1 113 ? -4.871 -18.651 3.080 1.00 93.88 113 ARG A C 1
ATOM 839 O O . ARG A 1 113 ? -4.888 -19.514 2.213 1.00 93.88 113 ARG A O 1
ATOM 846 N N . GLU A 1 114 ? -4.836 -18.929 4.377 1.00 92.19 114 GLU A N 1
ATOM 847 C CA . GLU A 1 114 ? -4.820 -20.290 4.931 1.00 92.19 114 GLU A CA 1
ATOM 848 C C . GLU A 1 114 ? -6.234 -20.835 5.193 1.00 92.19 114 GLU A C 1
ATOM 850 O O . GLU A 1 114 ? -6.383 -21.919 5.747 1.00 92.19 114 GLU A O 1
ATOM 855 N N . GLY A 1 115 ? -7.271 -20.115 4.750 1.00 74.06 115 GLY A N 1
ATOM 856 C CA . GLY A 1 115 ? -8.651 -20.592 4.775 1.00 74.06 115 GLY A CA 1
ATOM 857 C C . GLY A 1 115 ? -9.334 -20.486 6.133 1.00 74.06 115 GLY A C 1
ATOM 858 O O . GLY A 1 115 ? -10.295 -21.212 6.343 1.00 74.06 115 GLY A O 1
ATOM 859 N N . GLY A 1 116 ? -8.842 -19.608 7.020 1.00 57.38 116 GLY A N 1
ATOM 860 C CA . GLY A 1 116 ? -9.460 -19.221 8.291 1.00 57.38 116 GLY A CA 1
ATOM 861 C C . GLY A 1 116 ? -10.282 -20.317 8.966 1.00 57.38 116 GLY A C 1
ATOM 862 O O . GLY A 1 116 ? -11.497 -20.336 8.810 1.00 57.38 116 GLY A O 1
ATOM 863 N N . LEU A 1 117 ? -9.635 -21.200 9.734 1.00 46.84 117 LEU A N 1
ATOM 864 C CA . LEU A 1 117 ? -10.346 -22.017 10.720 1.00 46.84 117 LEU A CA 1
ATOM 865 C C . LEU A 1 117 ? -10.958 -21.063 11.758 1.00 46.84 117 LEU A C 1
ATOM 867 O O . LEU A 1 117 ? -10.274 -20.640 12.691 1.00 46.84 117 LEU A O 1
ATOM 871 N N . ALA A 1 118 ? -12.206 -20.673 11.511 1.00 49.50 118 ALA A N 1
ATOM 872 C CA . ALA A 1 118 ? -13.135 -20.171 12.511 1.00 49.50 118 ALA A CA 1
ATOM 873 C C . ALA A 1 118 ? -13.798 -21.358 13.216 1.00 49.50 118 ALA A C 1
ATOM 875 O O . ALA A 1 118 ? -14.104 -22.355 12.518 1.00 49.50 118 ALA A O 1
#

pLDDT: mean 85.28, std 18.37, range [40.09, 98.69]

Secondary structure (DSSP, 8-state):
--------------PPPPPPPPP---PPPPPP-SSHHHHHHHTEEEEGGGEEEE-S-B-TTS-BEEEETTEEEEHHHHHHHHHHSS---S--EE-SSSTT---GGGEE-HHHHTT---

Sequence (118 aa):
MTGDTAALDAAAASVQPGAPATPVHTPTPRKRYASLEEMFADRTIEVEGGHLHWTGATGARGTPVVAHQCQVDTAYRLSFRWHHGRAPEGNVRPTCGYPCCVAGGHLADRVMREGGLA

Radius of gyration: 30.86 Å; chains: 1; bounding box: 103×56×44 Å

Foldseek 3Di:
DDDDDDDPDDDDDDDDDDDDDDPDDDDDDDDADPDQVRQLVVQWDQDPPRFTDGNDDAPPVRFAWDQHPNDIDTLQQVQLCVVVVDGADADKDFPDPDPNTSHNVRIHHPCVVVVHPD